Protein AF-A0A2R6IF99-F1 (afdb_monomer)

Sequence (157 aa):
MESVSTDHLRQVLAEVDDAAATERLMAALTYKEIDEVTQADAAELYEYSEGWASKWFNRLERLADEPFEEVVYDEPRPERPAELTEQEHEQFVEDTPIELCYLPGGSPELNPVEECWRQLNQALGNRLFDTLDEPQKAALAALGDIKPPDVFTYLYL

Structure (mmCIF, N/CA/C/O backbone):
data_AF-A0A2R6IF99-F1
#
_entry.id   AF-A0A2R6IF99-F1
#
loop_
_atom_site.group_PDB
_atom_site.id
_atom_site.type_symbol
_atom_site.label_atom_id
_atom_site.label_alt_id
_atom_site.label_comp_id
_atom_site.label_asym_id
_atom_site.label_entity_id
_atom_site.label_seq_id
_atom_site.pdbx_PDB_ins_code
_atom_site.Cartn_x
_atom_site.Cartn_y
_atom_site.Cartn_z
_atom_site.occupancy
_atom_site.B_iso_or_equiv
_atom_site.auth_seq_id
_atom_site.auth_comp_id
_atom_site.auth_asym_id
_atom_site.auth_atom_id
_atom_site.pdbx_PDB_model_num
ATOM 1 N N . MET A 1 1 ? 24.074 -9.095 -14.211 1.00 79.19 1 MET A N 1
ATOM 2 C CA . MET A 1 1 ? 23.562 -10.477 -14.094 1.00 79.19 1 MET A CA 1
ATOM 3 C C . MET A 1 1 ? 24.609 -11.436 -14.625 1.00 79.19 1 MET A C 1
ATOM 5 O O . MET A 1 1 ? 24.377 -12.128 -15.612 1.00 79.19 1 MET A O 1
ATOM 9 N N . GLU A 1 2 ? 25.759 -11.469 -13.961 1.00 86.25 2 GLU A N 1
ATOM 10 C CA . GLU A 1 2 ? 26.948 -12.221 -14.367 1.00 86.25 2 GLU A CA 1
ATOM 11 C C . GLU A 1 2 ? 27.161 -13.479 -13.522 1.00 86.25 2 GLU A C 1
ATOM 13 O O . GLU A 1 2 ? 27.555 -14.512 -14.056 1.00 86.25 2 GLU A O 1
ATOM 18 N N . SER A 1 3 ? 26.893 -13.413 -12.215 1.00 88.88 3 SER A N 1
ATOM 19 C CA . SER A 1 3 ? 27.277 -14.462 -11.265 1.00 88.88 3 SER A CA 1
ATOM 20 C C . SER A 1 3 ? 26.289 -15.628 -11.227 1.00 88.88 3 SER A C 1
ATOM 22 O O . SER A 1 3 ? 26.701 -16.787 -11.220 1.00 88.88 3 SER A O 1
ATOM 24 N N . VAL A 1 4 ? 24.986 -15.343 -11.278 1.00 93.12 4 VAL A N 1
ATOM 25 C CA . VAL A 1 4 ? 23.944 -16.376 -11.280 1.00 93.12 4 VAL A CA 1
ATOM 26 C C . VAL A 1 4 ? 23.728 -16.950 -12.686 1.00 93.12 4 VAL A C 1
ATOM 28 O O . VAL A 1 4 ? 23.604 -16.208 -13.668 1.00 93.12 4 VAL A O 1
ATOM 31 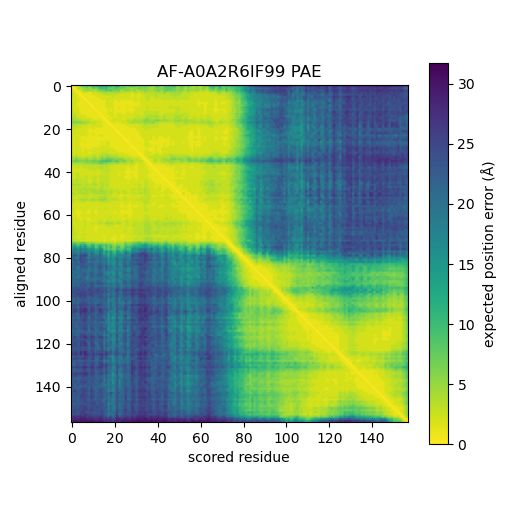N N . SER A 1 5 ? 23.674 -18.279 -12.812 1.00 94.00 5 SER A N 1
ATOM 32 C CA . SER A 1 5 ? 23.452 -18.966 -14.093 1.00 94.00 5 SER A CA 1
ATOM 33 C C . SER A 1 5 ? 21.966 -19.029 -14.469 1.00 94.00 5 SER A C 1
ATOM 35 O O . SER A 1 5 ? 21.089 -18.997 -13.608 1.00 94.00 5 SER A O 1
ATOM 37 N N . THR A 1 6 ? 21.664 -19.152 -15.765 1.00 95.56 6 THR A N 1
ATOM 38 C CA . THR A 1 6 ? 20.283 -19.351 -16.247 1.00 95.56 6 THR A CA 1
ATOM 39 C C . THR A 1 6 ? 19.679 -20.655 -15.733 1.00 95.56 6 THR A C 1
ATOM 41 O O . THR A 1 6 ? 18.517 -20.679 -15.345 1.00 95.56 6 THR A O 1
ATOM 44 N N . ASP A 1 7 ? 20.468 -21.727 -15.654 1.00 96.38 7 ASP A N 1
ATOM 45 C CA . ASP A 1 7 ? 20.003 -23.006 -15.109 1.00 96.38 7 ASP A CA 1
ATOM 46 C C . ASP A 1 7 ? 19.621 -22.898 -13.629 1.00 96.38 7 ASP A C 1
ATOM 48 O O . ASP A 1 7 ? 18.604 -23.456 -13.222 1.00 96.38 7 ASP A O 1
ATOM 52 N N . HIS A 1 8 ? 20.378 -22.130 -12.838 1.00 96.00 8 HIS A N 1
ATOM 53 C CA . HIS A 1 8 ? 20.031 -21.896 -11.440 1.00 96.00 8 HIS A CA 1
ATOM 54 C C . HIS A 1 8 ? 18.753 -21.057 -11.303 1.00 96.00 8 HIS A C 1
ATOM 56 O O . HIS A 1 8 ? 17.871 -21.414 -10.528 1.00 96.00 8 HIS A O 1
ATOM 62 N N . LEU A 1 9 ? 18.587 -20.007 -12.117 1.00 96.56 9 LEU A N 1
ATOM 63 C CA . LEU A 1 9 ? 17.341 -19.231 -12.152 1.00 96.56 9 LEU A CA 1
ATOM 64 C C . LEU A 1 9 ? 16.123 -20.105 -12.493 1.00 96.56 9 LEU A C 1
ATOM 66 O O . LEU A 1 9 ? 15.074 -19.946 -11.877 1.00 96.56 9 LEU A O 1
ATOM 70 N N . ARG A 1 10 ? 16.255 -21.055 -13.431 1.00 97.06 10 ARG A N 1
ATOM 71 C CA . ARG A 1 10 ? 15.176 -22.001 -13.774 1.00 97.06 10 ARG A CA 1
ATOM 72 C C . ARG A 1 10 ? 14.874 -22.991 -12.655 1.00 97.06 10 ARG A C 1
ATOM 74 O O . ARG A 1 10 ? 13.715 -23.353 -12.480 1.00 97.06 10 ARG A O 1
ATOM 81 N N . GLN A 1 11 ? 15.895 -23.442 -11.926 1.00 96.88 11 GLN A N 1
ATOM 82 C CA . GLN A 1 11 ? 15.696 -24.299 -10.761 1.00 96.88 11 GLN A CA 1
ATOM 83 C C . GLN A 1 11 ? 14.866 -23.566 -9.706 1.00 96.88 11 GLN A C 1
ATOM 85 O O . GLN A 1 11 ? 13.831 -24.073 -9.292 1.00 96.88 11 GLN A O 1
ATOM 90 N N . VAL A 1 12 ? 15.272 -22.348 -9.349 1.00 96.81 12 VAL A N 1
ATOM 91 C CA . VAL A 1 12 ? 14.552 -21.521 -8.375 1.00 96.81 12 VAL A CA 1
ATOM 92 C C . VAL A 1 12 ? 13.133 -21.204 -8.858 1.00 96.81 12 VAL A C 1
ATOM 94 O O . VAL A 1 12 ? 12.184 -21.289 -8.087 1.00 96.81 12 VAL A O 1
ATOM 97 N N . LEU A 1 13 ? 12.957 -20.917 -10.151 1.00 96.50 13 LEU A N 1
ATOM 98 C CA . LEU A 1 13 ? 11.643 -20.670 -10.753 1.00 96.50 13 LEU A CA 1
ATOM 99 C C . LEU A 1 13 ? 10.672 -21.850 -10.584 1.00 96.50 13 LEU A C 1
ATOM 101 O O . LEU A 1 13 ? 9.465 -21.640 -10.527 1.00 96.50 13 LEU A O 1
ATOM 105 N N . ALA A 1 14 ? 11.174 -23.084 -10.506 1.00 96.12 14 ALA A N 1
ATOM 106 C CA . ALA A 1 14 ? 10.340 -24.259 -10.272 1.00 96.12 14 ALA A CA 1
ATOM 107 C C . ALA A 1 14 ? 9.903 -24.418 -8.802 1.00 96.12 14 ALA A C 1
ATOM 109 O O . ALA A 1 14 ? 8.999 -25.208 -8.530 1.00 96.12 14 ALA A O 1
ATOM 110 N N . GLU A 1 15 ? 10.553 -23.712 -7.872 1.00 96.25 15 GLU A N 1
ATOM 111 C CA . GLU A 1 15 ? 10.330 -23.818 -6.424 1.00 96.25 15 GLU A CA 1
ATOM 112 C C . GLU A 1 15 ? 9.488 -22.664 -5.856 1.00 96.25 15 GLU A C 1
ATOM 114 O O . GLU A 1 15 ? 8.822 -22.844 -4.838 1.00 96.25 15 GLU A O 1
ATOM 119 N N . VAL A 1 16 ? 9.486 -21.495 -6.503 1.00 96.12 16 VAL A N 1
ATOM 120 C CA . VAL A 1 16 ? 8.709 -20.327 -6.054 1.00 96.12 16 VAL A CA 1
ATOM 121 C C . VAL A 1 16 ? 7.201 -20.528 -6.220 1.00 96.12 16 VAL A C 1
ATOM 123 O O . VAL A 1 16 ? 6.739 -21.132 -7.189 1.00 96.12 16 VAL A O 1
ATOM 126 N N . ASP A 1 17 ? 6.422 -19.984 -5.285 1.00 91.69 17 ASP A N 1
ATOM 127 C CA . ASP A 1 17 ? 4.963 -20.137 -5.238 1.00 91.69 17 ASP A CA 1
ATOM 128 C C . ASP A 1 17 ? 4.182 -18.821 -5.404 1.00 91.69 17 ASP A C 1
ATOM 130 O O . ASP A 1 17 ? 2.954 -18.846 -5.529 1.00 91.69 17 ASP A O 1
ATOM 134 N N . ASP A 1 18 ? 4.875 -17.680 -5.471 1.00 90.69 18 ASP A N 1
ATOM 135 C CA . ASP A 1 18 ? 4.262 -16.367 -5.659 1.00 90.69 18 ASP A CA 1
ATOM 136 C C . ASP A 1 18 ? 4.513 -15.769 -7.056 1.00 90.69 18 ASP A C 1
ATOM 138 O O . ASP A 1 18 ? 5.532 -15.999 -7.721 1.00 90.69 18 ASP A O 1
ATOM 142 N N . ALA A 1 19 ? 3.541 -14.979 -7.516 1.00 92.81 19 ALA A N 1
ATOM 143 C CA . ALA A 1 19 ? 3.550 -14.385 -8.849 1.00 92.81 19 ALA A CA 1
ATOM 144 C C . ALA A 1 19 ? 4.676 -13.356 -9.038 1.00 92.81 19 ALA A C 1
ATOM 146 O O . ALA A 1 19 ? 5.305 -13.327 -10.092 1.00 92.81 19 ALA A O 1
ATOM 147 N N . ALA A 1 20 ? 4.982 -12.549 -8.021 1.00 92.06 20 ALA A N 1
ATOM 148 C CA . ALA A 1 20 ? 6.026 -11.537 -8.112 1.00 92.06 20 ALA A CA 1
ATOM 149 C C . ALA A 1 20 ? 7.423 -12.178 -8.146 1.00 92.06 20 ALA A C 1
ATOM 151 O O . ALA A 1 20 ? 8.262 -11.759 -8.943 1.00 92.06 20 ALA A O 1
ATOM 152 N N . ALA A 1 21 ? 7.679 -13.215 -7.341 1.00 94.62 21 ALA A N 1
ATOM 153 C CA . ALA A 1 21 ? 8.893 -14.031 -7.443 1.00 94.62 21 ALA A CA 1
ATOM 154 C C . ALA A 1 21 ? 9.062 -14.641 -8.838 1.00 94.62 21 ALA A C 1
ATOM 156 O O . ALA A 1 21 ? 10.138 -14.548 -9.437 1.00 94.62 21 ALA A O 1
ATOM 157 N N . THR A 1 22 ? 7.982 -15.210 -9.373 1.00 96.62 22 THR A N 1
ATOM 158 C CA . THR A 1 22 ? 7.947 -15.795 -10.717 1.0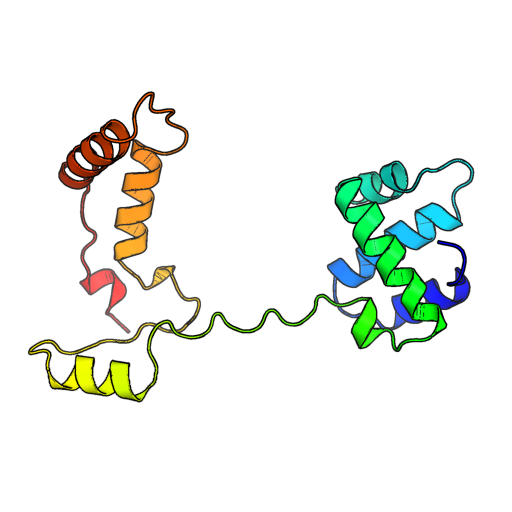0 96.62 22 THR A CA 1
ATOM 159 C C . THR A 1 22 ? 8.327 -14.759 -11.775 1.00 96.62 22 THR A C 1
ATOM 161 O O . THR A 1 22 ? 9.248 -14.983 -12.559 1.00 96.62 22 THR A O 1
ATOM 164 N N . GLU A 1 23 ? 7.677 -13.595 -11.778 1.00 96.12 23 GLU A N 1
ATOM 165 C CA . GLU A 1 23 ? 7.946 -12.524 -12.744 1.00 96.12 23 GLU A CA 1
ATOM 166 C C . GLU A 1 23 ? 9.373 -11.972 -12.632 1.00 96.12 23 GLU A C 1
ATOM 168 O O . GLU A 1 23 ? 10.012 -11.713 -13.652 1.00 96.12 23 GLU A O 1
ATOM 173 N N . ARG A 1 24 ? 9.926 -11.861 -11.415 1.00 95.62 24 ARG A N 1
ATOM 174 C CA . ARG A 1 24 ? 11.328 -11.453 -11.190 1.00 95.62 24 ARG A CA 1
ATOM 175 C C . ARG A 1 24 ? 12.315 -12.381 -11.879 1.00 95.62 24 ARG A C 1
ATOM 177 O O . ARG A 1 24 ? 13.223 -11.922 -12.574 1.00 95.62 24 ARG A O 1
ATOM 184 N N . LEU A 1 25 ? 12.134 -13.683 -11.683 1.00 96.88 25 LEU A N 1
ATOM 185 C CA . LEU A 1 25 ? 12.986 -14.709 -12.275 1.00 96.88 25 LEU A CA 1
ATOM 186 C C . LEU A 1 25 ? 12.798 -14.777 -13.792 1.00 96.88 25 LEU A C 1
ATOM 188 O O . LEU A 1 25 ? 13.777 -14.899 -14.523 1.00 96.88 25 LEU A O 1
ATOM 192 N N . MET A 1 26 ? 11.564 -14.625 -14.272 1.00 96.69 26 MET A N 1
ATOM 193 C CA . MET A 1 26 ? 11.249 -14.590 -15.697 1.00 96.69 26 MET A CA 1
ATOM 194 C C . MET A 1 26 ? 11.871 -13.376 -16.403 1.00 96.69 26 MET A C 1
ATOM 196 O O . MET A 1 26 ? 12.476 -13.543 -17.458 1.00 96.69 26 MET A O 1
ATOM 200 N N . ALA A 1 27 ? 11.829 -12.182 -15.806 1.00 96.38 27 ALA A N 1
ATOM 201 C CA . ALA A 1 27 ? 12.517 -11.000 -16.330 1.00 96.38 27 ALA A CA 1
ATOM 202 C C . ALA A 1 27 ? 14.044 -11.194 -16.383 1.00 96.38 27 ALA A C 1
ATOM 204 O O . ALA A 1 27 ? 14.691 -10.840 -17.371 1.00 96.38 27 ALA A O 1
ATOM 205 N N . ALA A 1 28 ? 14.628 -11.806 -15.351 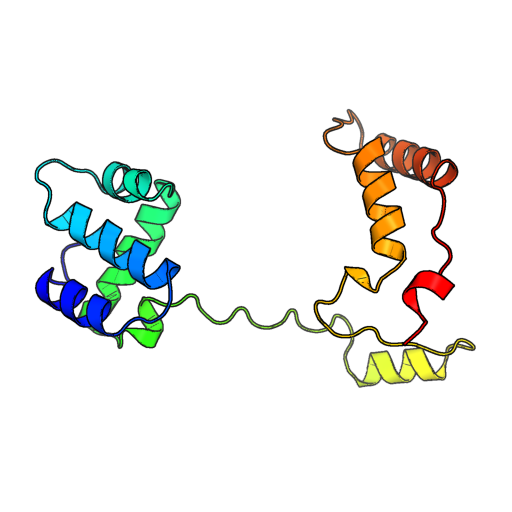1.00 96.31 28 ALA A N 1
ATOM 206 C CA . ALA A 1 28 ? 16.053 -12.126 -15.323 1.00 96.31 28 ALA A CA 1
ATOM 207 C C . ALA A 1 28 ? 16.454 -13.163 -16.387 1.00 96.31 28 ALA A C 1
ATOM 209 O O . ALA A 1 28 ? 17.502 -13.019 -17.019 1.00 96.31 28 ALA A O 1
ATOM 210 N N . LEU A 1 29 ? 15.625 -14.188 -16.610 1.00 96.25 29 LEU A N 1
ATOM 211 C CA . LEU A 1 29 ? 15.825 -15.174 -17.673 1.00 96.25 29 LEU A CA 1
ATOM 212 C C . LEU A 1 29 ? 15.720 -14.524 -19.053 1.00 96.25 29 LEU A C 1
ATOM 214 O O . LEU A 1 29 ? 16.625 -14.711 -19.860 1.00 96.25 29 LEU A O 1
ATOM 218 N N . THR A 1 30 ? 14.702 -13.691 -19.294 1.00 95.50 30 THR A N 1
ATOM 219 C CA . THR A 1 30 ? 14.576 -12.898 -20.527 1.00 95.50 30 THR A CA 1
ATOM 220 C C . THR A 1 30 ? 15.857 -12.109 -20.801 1.00 95.50 30 THR A C 1
ATOM 222 O O . THR A 1 30 ? 16.399 -12.199 -21.898 1.00 95.50 30 THR A O 1
ATOM 225 N N . TYR A 1 31 ? 16.379 -11.384 -19.806 1.00 94.88 31 TYR A N 1
ATOM 226 C CA . TYR A 1 31 ? 17.617 -10.615 -19.960 1.00 94.88 31 TYR A CA 1
ATOM 227 C C . TYR A 1 31 ? 18.831 -11.486 -20.323 1.00 94.88 31 TYR A C 1
ATOM 229 O O . TYR A 1 31 ? 19.689 -11.058 -21.088 1.00 94.88 31 TYR A O 1
ATOM 237 N N . LYS A 1 32 ? 18.933 -12.699 -19.764 1.00 94.19 32 LYS A N 1
ATOM 238 C CA . LYS A 1 32 ? 20.078 -13.592 -20.008 1.00 94.19 32 LYS A CA 1
ATOM 239 C C . LYS A 1 32 ? 19.955 -14.427 -21.285 1.00 94.19 32 LYS A C 1
ATOM 241 O O . LYS A 1 32 ? 20.973 -14.929 -21.754 1.00 94.19 32 LYS A O 1
ATOM 246 N N . GLU A 1 33 ? 18.745 -14.643 -21.795 1.00 94.00 33 GLU A N 1
ATOM 247 C CA . GLU A 1 33 ? 18.482 -15.567 -22.908 1.00 94.00 33 GLU A CA 1
ATOM 248 C C . GLU A 1 33 ? 18.168 -14.874 -24.230 1.00 94.00 33 GLU A C 1
ATOM 250 O O . GLU A 1 33 ? 18.409 -15.461 -25.285 1.00 94.00 33 GLU A O 1
ATOM 255 N N . ILE A 1 34 ? 17.619 -13.659 -24.196 1.00 91.62 34 ILE A N 1
ATOM 256 C CA . ILE A 1 34 ? 17.326 -12.904 -25.411 1.00 91.62 34 ILE A CA 1
ATOM 257 C C . ILE A 1 34 ? 18.537 -12.043 -25.763 1.00 91.62 34 ILE A C 1
ATOM 259 O O . ILE A 1 34 ? 18.923 -11.149 -25.011 1.00 91.62 34 ILE A O 1
ATOM 263 N N . ASP A 1 35 ? 19.111 -12.298 -26.937 1.00 86.19 35 ASP A N 1
ATOM 264 C CA . ASP A 1 35 ? 20.203 -11.493 -27.475 1.00 86.19 35 ASP A CA 1
ATOM 265 C C . ASP A 1 35 ? 19.781 -10.019 -27.631 1.00 86.19 35 ASP A C 1
ATOM 267 O O . ASP A 1 35 ? 18.668 -9.711 -28.054 1.00 86.19 35 ASP A O 1
ATOM 271 N N . GLU A 1 36 ? 20.702 -9.106 -27.308 1.00 87.62 36 GLU A N 1
ATOM 272 C CA . GLU A 1 36 ? 20.561 -7.646 -27.468 1.00 87.62 36 GLU A CA 1
ATOM 273 C C . GLU A 1 36 ? 19.464 -6.961 -26.622 1.00 87.62 36 GLU A C 1
ATOM 275 O O . GLU A 1 36 ? 19.214 -5.770 -26.801 1.00 87.62 36 GLU A O 1
ATOM 280 N N . VAL A 1 37 ? 18.857 -7.655 -25.655 1.00 92.44 37 VAL A N 1
ATOM 281 C CA . VAL A 1 37 ? 17.906 -7.061 -24.699 1.00 92.44 37 VAL A CA 1
ATOM 282 C C . VAL A 1 37 ? 18.636 -6.386 -23.536 1.00 92.44 37 VAL A C 1
ATOM 284 O O . VAL A 1 37 ? 19.540 -6.955 -22.919 1.00 92.44 37 VAL A O 1
ATOM 287 N N . THR A 1 38 ? 18.234 -5.160 -23.191 1.00 94.25 38 THR A N 1
ATOM 288 C CA . THR A 1 38 ? 18.739 -4.492 -21.985 1.00 94.25 38 THR A CA 1
ATOM 289 C C . THR A 1 38 ? 17.971 -4.933 -20.736 1.00 94.25 38 THR A C 1
ATOM 291 O O . THR A 1 38 ? 16.895 -5.524 -20.811 1.00 94.25 38 THR A O 1
ATOM 294 N N . GLN A 1 39 ? 18.503 -4.631 -19.547 1.00 93.62 39 GLN A N 1
ATOM 295 C CA . GLN A 1 39 ? 17.788 -4.923 -18.296 1.00 93.62 39 GLN A CA 1
ATOM 296 C C . GLN A 1 39 ? 16.464 -4.155 -18.196 1.00 93.62 39 GLN A C 1
ATOM 298 O O . GLN A 1 39 ? 15.496 -4.674 -17.645 1.00 93.62 39 GLN A O 1
ATOM 303 N N . ALA A 1 40 ? 16.430 -2.933 -18.735 1.00 94.94 40 ALA A N 1
ATOM 304 C CA . ALA A 1 40 ? 15.228 -2.115 -18.787 1.00 94.94 40 ALA A CA 1
ATOM 305 C C . ALA A 1 40 ? 14.175 -2.754 -19.700 1.00 94.94 40 ALA A C 1
ATOM 307 O O . ALA A 1 40 ? 13.050 -2.957 -19.255 1.00 94.94 40 ALA A O 1
ATOM 308 N N . ASP A 1 41 ? 14.563 -3.164 -20.912 1.00 95.69 41 ASP A N 1
ATOM 309 C CA . ASP A 1 41 ? 13.646 -3.807 -21.864 1.00 95.69 41 ASP A CA 1
ATOM 310 C C . ASP A 1 41 ? 13.096 -5.129 -21.302 1.00 95.69 41 ASP A C 1
ATOM 312 O O . ASP A 1 41 ? 11.909 -5.425 -21.422 1.00 95.69 41 ASP A O 1
ATOM 316 N N . ALA A 1 42 ? 13.944 -5.922 -20.636 1.00 94.69 42 ALA A N 1
ATOM 317 C CA . ALA A 1 42 ? 13.521 -7.172 -20.010 1.00 94.69 42 ALA A CA 1
ATOM 318 C C . ALA A 1 42 ? 12.495 -6.953 -18.888 1.00 94.69 42 ALA A C 1
ATOM 320 O O . ALA A 1 42 ? 11.583 -7.760 -18.738 1.00 94.69 42 ALA A O 1
ATOM 321 N N . ALA A 1 43 ? 12.642 -5.881 -18.106 1.00 94.94 43 ALA A N 1
ATOM 322 C CA . ALA A 1 43 ? 11.696 -5.513 -17.057 1.00 94.94 43 ALA A CA 1
ATOM 323 C C . ALA A 1 43 ? 10.394 -4.928 -17.627 1.00 94.94 43 ALA A C 1
ATOM 325 O O . ALA A 1 43 ? 9.316 -5.230 -17.117 1.00 94.94 43 ALA A O 1
ATOM 326 N N . GLU A 1 44 ? 10.478 -4.152 -18.710 1.00 95.38 44 GLU A N 1
ATOM 327 C CA . GLU A 1 44 ? 9.323 -3.537 -19.371 1.00 95.38 44 GLU A CA 1
ATOM 328 C C . GLU A 1 44 ? 8.331 -4.582 -19.906 1.00 95.38 44 GLU A C 1
ATOM 330 O O . GLU A 1 44 ? 7.122 -4.371 -19.827 1.00 95.38 44 GLU A O 1
ATOM 335 N N . LEU A 1 45 ? 8.811 -5.751 -20.355 1.00 93.69 45 LEU A N 1
ATOM 336 C CA . LEU A 1 45 ? 7.953 -6.877 -20.768 1.00 93.69 45 LEU A CA 1
ATOM 337 C C . LEU A 1 45 ? 7.000 -7.371 -19.668 1.00 93.69 45 LEU A C 1
ATOM 339 O O . LEU A 1 45 ? 5.984 -7.990 -19.978 1.00 93.69 45 LEU A O 1
ATOM 343 N N . TYR A 1 46 ? 7.334 -7.099 -18.407 1.00 92.38 46 TYR A N 1
ATOM 344 C CA . TYR A 1 46 ? 6.543 -7.437 -17.225 1.00 92.38 46 TYR A CA 1
ATOM 345 C C . TYR A 1 46 ? 6.023 -6.174 -16.518 1.00 92.38 46 TYR A C 1
ATOM 347 O O . TYR A 1 46 ? 5.731 -6.202 -15.329 1.00 92.38 46 TYR A O 1
ATOM 355 N N . GLU A 1 47 ? 5.932 -5.051 -17.241 1.00 94.69 47 GLU A N 1
ATOM 356 C CA . GLU A 1 47 ? 5.414 -3.765 -16.752 1.00 94.69 47 GLU A CA 1
ATOM 357 C C . GLU A 1 47 ? 6.219 -3.151 -15.584 1.00 94.69 47 GLU A C 1
ATOM 359 O O . GLU A 1 47 ? 5.727 -2.292 -14.846 1.00 94.69 47 GLU A O 1
ATOM 364 N N . TYR A 1 48 ? 7.489 -3.540 -15.427 1.00 95.00 48 TYR A N 1
ATOM 365 C CA . TYR A 1 48 ? 8.384 -3.000 -14.405 1.00 95.00 48 TYR A CA 1
ATOM 366 C C . TYR A 1 48 ? 9.289 -1.882 -14.936 1.00 95.00 48 TYR A C 1
ATOM 368 O O . TYR A 1 48 ? 9.626 -1.806 -16.114 1.00 95.00 48 TYR A O 1
ATOM 376 N N . SER A 1 49 ? 9.712 -0.993 -14.033 1.00 92.94 49 SER A N 1
ATOM 377 C CA . SER A 1 49 ? 10.583 0.139 -14.365 1.00 92.94 49 SER A CA 1
ATOM 378 C C . SER A 1 49 ? 12.069 -0.238 -14.421 1.00 92.94 49 SER A C 1
ATOM 380 O O . SER A 1 49 ? 12.519 -1.191 -13.788 1.00 92.94 49 SER A O 1
ATOM 382 N N . GLU A 1 50 ? 12.884 0.585 -15.083 1.00 91.12 50 GLU A N 1
ATOM 383 C CA . GLU A 1 50 ? 14.350 0.435 -15.091 1.00 91.12 50 GLU A CA 1
ATOM 384 C C . GLU A 1 50 ? 14.963 0.463 -13.674 1.00 91.12 50 GLU A C 1
ATOM 386 O O . GLU A 1 50 ? 15.887 -0.294 -13.358 1.00 91.12 50 GLU A O 1
ATOM 391 N N . GLY A 1 51 ? 14.425 1.301 -12.779 1.00 93.31 51 GLY A N 1
ATOM 392 C CA . GLY A 1 51 ? 14.860 1.351 -11.379 1.00 93.31 51 GLY A CA 1
ATOM 393 C C . GLY A 1 51 ? 14.542 0.060 -10.619 1.00 93.31 51 GLY A C 1
ATOM 394 O O . GLY A 1 51 ? 15.335 -0.384 -9.785 1.00 93.31 51 GLY A O 1
ATOM 395 N N . TRP A 1 52 ? 13.411 -0.576 -10.943 1.00 94.94 52 TRP A N 1
ATOM 396 C CA . TRP A 1 52 ? 13.082 -1.910 -10.450 1.00 94.94 52 TRP A CA 1
ATOM 397 C C . TRP A 1 52 ? 14.089 -2.938 -10.977 1.00 94.94 52 TRP A C 1
ATOM 399 O O . TRP A 1 52 ? 14.618 -3.704 -10.172 1.00 94.94 52 TRP A O 1
ATOM 409 N N . ALA A 1 53 ? 14.430 -2.894 -12.271 1.00 92.31 53 ALA A N 1
ATOM 410 C CA . ALA A 1 53 ? 15.374 -3.825 -12.897 1.00 92.31 53 ALA A CA 1
ATOM 411 C C . ALA A 1 53 ? 16.745 -3.758 -12.220 1.00 92.31 53 ALA A C 1
ATOM 413 O O . ALA A 1 53 ? 17.256 -4.765 -11.738 1.00 92.31 53 ALA A O 1
ATOM 414 N N . SER A 1 54 ? 17.281 -2.544 -12.065 1.00 91.31 54 SER A N 1
ATOM 415 C CA . SER A 1 54 ? 18.553 -2.315 -11.377 1.00 91.31 54 SER A CA 1
ATOM 416 C C . SER A 1 54 ? 18.544 -2.872 -9.951 1.00 91.31 54 SER A C 1
ATOM 418 O O . SER A 1 54 ? 19.507 -3.506 -9.528 1.00 91.31 54 SER A O 1
ATOM 420 N N . LYS A 1 55 ? 17.467 -2.665 -9.183 1.00 93.81 55 LYS A N 1
ATOM 421 C CA . LYS A 1 55 ? 17.363 -3.187 -7.812 1.00 93.81 55 LYS A CA 1
ATOM 422 C C . LYS A 1 55 ? 17.307 -4.716 -7.800 1.00 93.81 55 LYS A C 1
ATOM 424 O O . LYS A 1 55 ? 18.058 -5.354 -7.063 1.00 93.81 55 LYS A O 1
ATOM 429 N N . TRP A 1 56 ? 16.396 -5.296 -8.572 1.00 95.12 56 TRP A N 1
ATOM 430 C CA . TRP A 1 56 ? 16.086 -6.718 -8.488 1.00 95.12 56 TRP A CA 1
ATOM 431 C C . TRP A 1 56 ? 17.118 -7.594 -9.170 1.00 95.12 56 TRP A C 1
ATOM 433 O O . TRP A 1 56 ? 17.455 -8.637 -8.627 1.00 95.12 56 TRP A O 1
ATOM 443 N N . PHE A 1 57 ? 17.694 -7.166 -10.287 1.00 95.75 57 PHE A N 1
ATOM 444 C CA . PHE A 1 57 ? 18.745 -7.939 -10.937 1.00 95.75 57 PHE A CA 1
ATOM 445 C C . PHE A 1 57 ? 20.012 -7.944 -10.081 1.00 95.75 57 PHE A C 1
ATOM 447 O O . PHE A 1 57 ? 20.565 -9.007 -9.831 1.00 95.75 57 PHE A O 1
ATOM 454 N N . ASN A 1 58 ? 20.409 -6.806 -9.497 1.00 94.88 58 ASN A N 1
ATOM 455 C CA . ASN A 1 58 ? 21.500 -6.801 -8.515 1.00 94.88 58 ASN A CA 1
ATOM 456 C C . ASN A 1 58 ? 21.197 -7.688 -7.298 1.00 94.88 58 ASN A C 1
ATOM 458 O O . ASN A 1 58 ? 22.102 -8.315 -6.756 1.00 94.88 58 ASN A O 1
ATOM 462 N N . ARG A 1 59 ? 19.931 -7.767 -6.867 1.00 94.94 59 ARG A N 1
ATOM 463 C CA . ARG A 1 59 ? 19.523 -8.667 -5.785 1.00 94.94 59 ARG A CA 1
ATOM 464 C C . ARG A 1 59 ? 19.632 -10.138 -6.193 1.00 94.94 59 ARG A C 1
ATOM 466 O O . ARG A 1 59 ? 20.172 -10.911 -5.416 1.00 94.94 59 ARG A O 1
ATOM 473 N N . LEU A 1 60 ? 19.181 -10.515 -7.388 1.00 96.06 60 LEU A N 1
ATOM 474 C CA . LEU A 1 60 ? 19.218 -11.897 -7.885 1.00 96.06 60 LEU A CA 1
ATOM 475 C C . LEU A 1 60 ? 20.640 -12.441 -8.081 1.00 96.06 60 LEU A C 1
ATOM 477 O O . LEU A 1 60 ? 20.820 -13.652 -8.036 1.00 96.06 60 LEU A O 1
ATOM 481 N N . GLU A 1 61 ? 21.656 -11.586 -8.225 1.00 95.06 61 GLU A N 1
ATOM 482 C CA . GLU A 1 61 ? 23.066 -12.016 -8.192 1.00 95.06 61 GLU A CA 1
ATOM 483 C C . GLU A 1 61 ? 23.419 -12.744 -6.883 1.00 95.06 61 GLU A C 1
ATOM 485 O O . GLU A 1 61 ? 24.249 -13.647 -6.886 1.00 95.06 61 GLU A O 1
ATOM 490 N N . ARG A 1 62 ? 22.742 -12.423 -5.769 1.00 96.06 62 ARG A N 1
ATOM 491 C CA . ARG A 1 62 ? 22.953 -13.082 -4.468 1.00 96.06 62 ARG A CA 1
ATOM 492 C C . ARG A 1 62 ? 22.604 -14.568 -4.485 1.00 96.06 62 ARG A C 1
ATOM 494 O O . ARG A 1 62 ? 23.134 -15.300 -3.661 1.00 96.06 62 ARG A O 1
ATOM 501 N N . LEU A 1 63 ? 21.795 -15.037 -5.440 1.00 96.00 63 LEU A N 1
ATOM 502 C CA . LEU A 1 63 ? 21.510 -16.468 -5.613 1.00 96.00 63 LEU A CA 1
ATOM 503 C C . LEU A 1 63 ? 22.773 -17.307 -5.871 1.00 96.00 63 LEU A C 1
ATOM 505 O O . LEU A 1 63 ? 22.734 -18.523 -5.727 1.00 96.00 63 LEU A O 1
ATOM 509 N N . ALA A 1 64 ? 23.895 -16.686 -6.250 1.00 93.50 64 ALA A N 1
ATOM 510 C CA . ALA A 1 64 ? 25.171 -17.387 -6.352 1.00 93.50 64 ALA A CA 1
ATOM 511 C C . ALA A 1 64 ? 25.661 -17.943 -4.998 1.00 93.50 64 ALA A C 1
ATOM 513 O O . ALA A 1 64 ? 26.314 -18.986 -4.979 1.00 93.50 64 ALA A O 1
ATOM 514 N N . ASP A 1 65 ? 25.331 -17.274 -3.887 1.00 95.25 65 ASP A N 1
ATOM 515 C CA . ASP A 1 65 ? 25.891 -17.553 -2.558 1.00 95.25 65 ASP A CA 1
ATOM 516 C C . ASP A 1 65 ? 24.829 -17.674 -1.442 1.00 95.25 65 ASP A C 1
ATOM 518 O O . ASP A 1 65 ? 25.141 -18.129 -0.339 1.00 95.25 65 ASP A O 1
ATOM 522 N N . GLU A 1 66 ? 23.579 -17.283 -1.701 1.00 94.19 66 GLU A N 1
ATOM 523 C CA . GLU A 1 66 ? 22.493 -17.194 -0.720 1.00 94.19 66 GLU A CA 1
ATOM 524 C C . GLU A 1 66 ? 21.272 -18.051 -1.112 1.00 94.19 66 GLU A C 1
ATOM 526 O O . GLU A 1 66 ? 20.999 -18.230 -2.302 1.00 94.19 66 GLU A O 1
ATOM 531 N N . PRO A 1 67 ? 20.507 -18.571 -0.128 1.00 94.06 67 PRO A N 1
ATOM 532 C CA . PRO A 1 67 ? 19.288 -19.337 -0.390 1.00 94.06 67 PRO A CA 1
ATOM 533 C C . PRO A 1 67 ? 18.215 -18.475 -1.066 1.00 94.06 67 PRO A C 1
ATOM 535 O O . PRO A 1 67 ? 18.088 -17.278 -0.789 1.00 94.06 67 PRO A O 1
ATOM 538 N N . PHE A 1 68 ? 17.417 -19.079 -1.949 1.00 93.44 68 PHE A N 1
ATOM 539 C CA . PHE A 1 68 ? 16.490 -18.320 -2.786 1.00 93.44 68 PHE A CA 1
ATOM 540 C C . PHE A 1 68 ? 15.361 -17.661 -1.994 1.00 93.44 68 PHE A C 1
ATOM 542 O O . PHE A 1 68 ? 14.872 -16.607 -2.400 1.00 93.44 68 PHE A O 1
ATOM 549 N N . GLU A 1 69 ? 14.990 -18.226 -0.848 1.00 91.88 69 GLU A N 1
ATOM 550 C CA . GLU A 1 69 ? 13.954 -17.698 0.032 1.00 91.88 69 GLU A CA 1
ATOM 551 C C . GLU A 1 69 ? 14.310 -16.299 0.568 1.00 91.88 69 GLU A C 1
ATOM 553 O O . GLU A 1 69 ? 13.443 -15.443 0.712 1.00 91.88 69 GLU A O 1
ATOM 558 N N . GLU A 1 70 ? 15.596 -16.013 0.777 1.00 90.12 70 GLU A N 1
ATOM 559 C CA . GLU A 1 70 ? 16.073 -14.702 1.249 1.00 90.12 70 GLU A CA 1
ATOM 560 C C . GLU A 1 70 ? 16.250 -13.692 0.097 1.00 90.12 70 GLU A C 1
ATOM 562 O O . GLU A 1 70 ? 16.279 -12.463 0.276 1.00 90.12 70 GLU A O 1
ATOM 567 N N . VAL A 1 71 ? 16.394 -14.201 -1.129 1.00 93.62 71 VAL A N 1
ATOM 568 C CA . VAL A 1 71 ? 16.768 -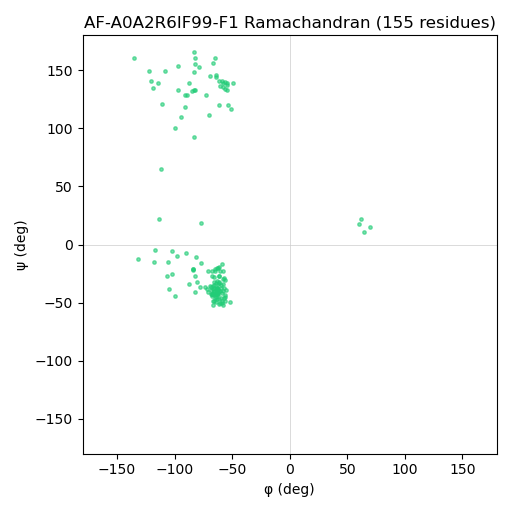13.395 -2.293 1.00 93.62 71 VAL A CA 1
ATOM 569 C C . VAL A 1 71 ? 15.563 -13.021 -3.148 1.00 93.62 71 VAL A C 1
ATOM 571 O O . VAL A 1 71 ? 15.470 -11.869 -3.578 1.00 93.62 71 VAL A O 1
ATOM 574 N N . VAL A 1 72 ? 14.657 -13.960 -3.412 1.00 93.19 72 VAL A N 1
AT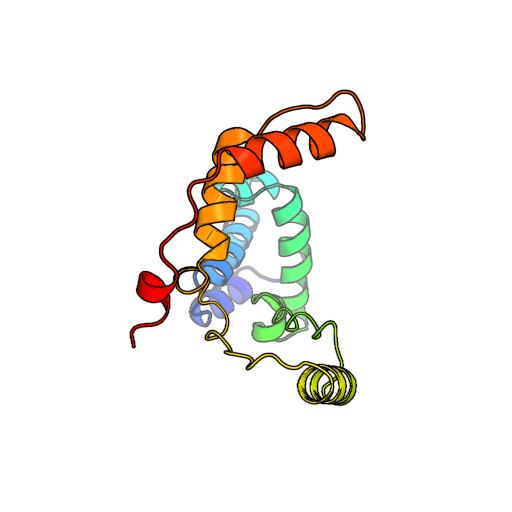OM 575 C CA . VAL A 1 72 ? 13.590 -13.793 -4.409 1.00 93.19 72 VAL A CA 1
ATOM 576 C C . VAL A 1 72 ? 12.339 -13.143 -3.819 1.00 93.19 72 VAL A C 1
ATOM 578 O O . VAL A 1 72 ? 11.683 -12.344 -4.499 1.00 93.19 72 VAL A O 1
ATOM 581 N N . TYR A 1 73 ? 12.031 -13.432 -2.555 1.00 91.00 73 TYR A N 1
ATOM 582 C CA . TYR A 1 73 ? 10.894 -12.835 -1.862 1.00 91.00 73 TYR A CA 1
ATOM 583 C C . TYR A 1 73 ? 11.211 -11.413 -1.388 1.00 91.00 73 TYR A C 1
ATOM 585 O O . TYR A 1 73 ? 12.360 -11.033 -1.142 1.00 91.00 73 TYR A O 1
ATOM 593 N N . ASP A 1 74 ?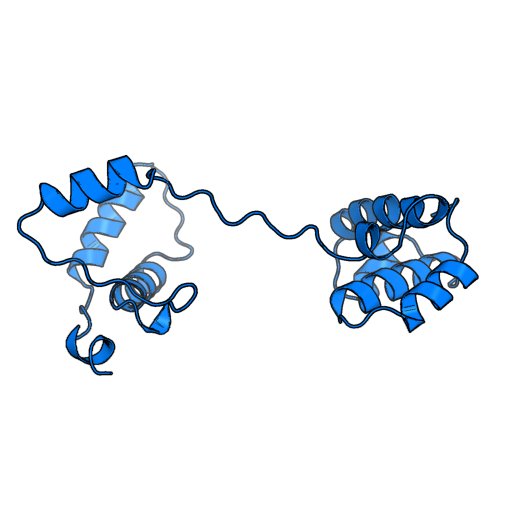 10.175 -10.584 -1.265 1.00 85.38 74 ASP A N 1
ATOM 594 C CA . ASP A 1 74 ? 10.332 -9.337 -0.524 1.00 85.38 74 ASP A CA 1
ATOM 595 C C . ASP A 1 74 ? 10.632 -9.656 0.941 1.00 85.38 74 ASP A C 1
ATOM 597 O O . ASP A 1 74 ? 10.102 -10.615 1.499 1.00 85.38 74 ASP A O 1
ATOM 601 N N . GLU A 1 75 ? 11.479 -8.838 1.568 1.00 76.25 75 GLU A N 1
ATOM 602 C CA . GLU A 1 75 ? 11.630 -8.926 3.017 1.00 76.25 75 GLU A CA 1
ATOM 603 C C . GLU A 1 75 ? 10.251 -8.689 3.644 1.00 76.25 75 GLU A C 1
ATOM 605 O O . GLU A 1 75 ? 9.552 -7.753 3.217 1.00 76.25 75 GLU A O 1
ATOM 610 N N . PRO A 1 76 ? 9.844 -9.500 4.640 1.00 65.12 76 PRO A N 1
ATOM 611 C CA . PRO A 1 76 ? 8.647 -9.217 5.406 1.00 65.12 76 PRO A CA 1
ATOM 612 C C . PRO A 1 76 ? 8.758 -7.778 5.887 1.00 65.12 76 PRO A C 1
ATOM 614 O O . PRO A 1 76 ? 9.696 -7.429 6.608 1.00 65.12 76 PRO A O 1
ATOM 617 N N . ARG A 1 77 ? 7.843 -6.912 5.440 1.00 60.88 77 ARG A N 1
ATOM 618 C CA . ARG A 1 77 ? 7.834 -5.546 5.951 1.00 60.88 77 ARG A CA 1
ATOM 619 C C . ARG A 1 77 ? 7.587 -5.676 7.447 1.00 60.88 77 ARG A C 1
ATOM 621 O O . ARG A 1 77 ? 6.545 -6.235 7.799 1.00 60.88 77 ARG A O 1
ATOM 628 N N . PRO A 1 78 ? 8.508 -5.207 8.310 1.00 61.88 78 PRO A N 1
ATOM 629 C CA . PRO A 1 78 ? 8.219 -5.182 9.726 1.00 61.88 78 PRO A CA 1
ATOM 630 C C . PRO A 1 78 ? 6.913 -4.416 9.877 1.00 61.88 78 PRO A C 1
ATOM 632 O O . PRO A 1 78 ? 6.719 -3.376 9.229 1.00 61.88 78 PRO A O 1
ATOM 635 N N . GLU A 1 79 ? 5.996 -4.969 10.665 1.00 65.81 79 GLU A N 1
ATOM 636 C CA . GLU A 1 79 ? 4.791 -4.240 11.017 1.00 65.81 79 GLU A CA 1
ATOM 637 C C . GLU A 1 79 ? 5.212 -2.856 11.496 1.00 65.81 79 GLU A C 1
ATOM 639 O O . GLU A 1 79 ? 6.245 -2.697 12.160 1.00 65.81 79 GLU A O 1
ATOM 644 N N . ARG A 1 80 ? 4.455 -1.835 11.084 1.00 68.38 80 ARG A N 1
ATOM 645 C CA . ARG A 1 80 ? 4.729 -0.481 11.548 1.00 68.38 80 ARG A CA 1
ATOM 646 C C . ARG A 1 80 ? 4.739 -0.554 13.077 1.00 68.38 80 ARG A C 1
ATOM 648 O O . ARG A 1 80 ? 3.713 -0.947 13.633 1.00 68.38 80 ARG A O 1
ATOM 655 N N . PRO A 1 81 ? 5.856 -0.214 13.745 1.00 68.31 81 PRO A N 1
ATOM 656 C CA . PRO A 1 81 ? 5.879 -0.232 15.195 1.00 68.31 81 PRO A CA 1
ATOM 657 C C . PRO A 1 81 ? 4.757 0.682 15.681 1.00 68.31 81 PRO A C 1
ATOM 659 O O . PRO A 1 81 ? 4.562 1.767 15.123 1.00 68.31 81 PRO A O 1
ATOM 662 N N . ALA A 1 82 ? 3.985 0.211 16.658 1.00 68.69 82 ALA A N 1
ATOM 663 C CA . ALA A 1 82 ? 2.926 1.013 17.245 1.00 68.69 82 ALA A CA 1
ATOM 664 C C . ALA A 1 82 ? 3.515 2.348 17.725 1.00 68.69 82 ALA A C 1
ATOM 666 O O . ALA A 1 82 ? 4.609 2.381 18.290 1.00 68.69 82 ALA A O 1
ATOM 667 N N . GLU A 1 83 ? 2.807 3.452 17.474 1.00 79.75 83 GLU A N 1
ATOM 668 C CA . GLU A 1 83 ? 3.272 4.780 17.904 1.00 79.75 83 GLU A CA 1
ATOM 669 C C . GLU A 1 83 ? 3.320 4.908 19.431 1.00 79.75 83 GLU A C 1
ATOM 671 O O . GLU A 1 83 ? 4.067 5.732 19.951 1.00 79.75 83 GLU A O 1
ATOM 676 N N . LEU A 1 84 ? 2.549 4.073 20.133 1.00 84.31 84 LEU A N 1
ATOM 677 C CA . LEU A 1 84 ? 2.520 3.974 21.585 1.00 84.31 84 LEU A CA 1
ATOM 678 C C . LEU A 1 84 ? 3.035 2.604 22.018 1.00 84.31 84 LEU A C 1
ATOM 680 O O . LEU A 1 84 ? 2.678 1.576 21.436 1.00 84.31 84 LEU A O 1
ATOM 684 N N . THR A 1 85 ? 3.829 2.591 23.083 1.00 88.25 85 THR A N 1
ATOM 685 C CA . THR A 1 85 ? 4.088 1.365 23.841 1.00 88.25 85 THR A CA 1
ATOM 686 C C . THR A 1 85 ? 2.800 0.860 24.495 1.00 88.25 85 THR A C 1
ATOM 688 O O . THR A 1 85 ? 1.855 1.618 24.707 1.00 88.25 85 THR A O 1
ATOM 691 N N . GLU A 1 86 ? 2.767 -0.422 24.865 1.00 85.44 86 GLU A N 1
ATOM 692 C CA . GLU A 1 86 ? 1.623 -1.018 25.573 1.00 85.44 86 GLU A CA 1
ATOM 693 C C . GLU A 1 86 ? 1.285 -0.245 26.859 1.00 85.44 86 GLU A C 1
ATOM 695 O O . GLU A 1 86 ? 0.123 0.049 27.108 1.00 85.44 86 GLU A O 1
ATOM 700 N N . GLN A 1 87 ? 2.303 0.207 27.598 1.00 88.06 87 GLN A N 1
ATOM 701 C CA . GLN A 1 87 ? 2.142 1.000 28.823 1.00 88.06 87 GLN A CA 1
ATOM 702 C C . GLN A 1 87 ? 1.571 2.400 28.562 1.00 88.06 87 GLN A C 1
ATOM 704 O O . GLN A 1 87 ? 0.704 2.860 29.301 1.00 88.06 87 GLN A O 1
ATOM 709 N N . GLU A 1 88 ? 2.040 3.095 27.521 1.00 90.31 88 GLU A N 1
ATOM 710 C CA . GLU A 1 88 ? 1.489 4.407 27.142 1.00 90.31 88 GLU A CA 1
ATOM 711 C C . GLU A 1 88 ? 0.041 4.286 26.670 1.00 90.31 88 GLU A C 1
ATOM 713 O O . GLU A 1 88 ? -0.792 5.141 26.972 1.00 90.31 88 GLU A O 1
ATOM 718 N N . HIS A 1 89 ? -0.260 3.209 25.950 1.00 87.00 89 HIS A N 1
ATOM 719 C CA . HIS A 1 89 ? -1.603 2.903 25.504 1.00 87.00 89 HIS A CA 1
ATOM 720 C C . HIS A 1 89 ? -2.528 2.580 26.688 1.00 87.00 89 HIS A C 1
ATOM 722 O O . HIS A 1 89 ? -3.591 3.184 26.784 1.00 87.00 89 HIS A O 1
ATOM 728 N N . GLU A 1 90 ? -2.120 1.710 27.619 1.00 87.19 90 GLU A N 1
ATOM 729 C CA . GLU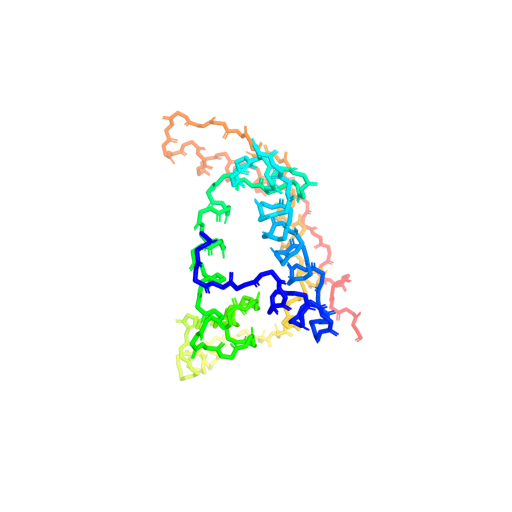 A 1 90 ? -2.873 1.392 28.843 1.00 87.19 90 GLU A CA 1
ATOM 730 C C . GLU A 1 90 ? -3.175 2.644 29.674 1.00 87.19 90 GLU A C 1
ATOM 732 O O . GLU A 1 90 ? -4.334 2.886 30.007 1.00 87.19 90 GLU A O 1
ATOM 737 N N . GLN A 1 91 ? -2.171 3.493 29.924 1.00 90.00 91 GLN A N 1
ATOM 738 C CA . GLN A 1 91 ? -2.363 4.755 30.646 1.00 90.00 91 GLN A CA 1
ATOM 739 C C . GLN A 1 91 ? -3.377 5.664 29.934 1.00 90.00 91 GLN A C 1
ATOM 741 O O . GLN A 1 91 ? -4.239 6.262 30.577 1.00 90.00 91 GLN A O 1
ATOM 746 N N . PHE A 1 92 ? -3.311 5.749 28.601 1.00 86.44 92 PHE A N 1
ATOM 747 C CA . PHE A 1 92 ? -4.268 6.523 27.812 1.00 86.44 92 PHE A CA 1
ATOM 748 C C . PHE A 1 92 ? -5.700 5.970 27.916 1.00 86.44 92 PHE A C 1
ATOM 750 O O . PHE A 1 92 ? -6.648 6.755 27.994 1.00 86.44 92 PHE A O 1
ATOM 757 N N . VAL A 1 93 ? -5.868 4.641 27.934 1.00 87.69 93 VAL A N 1
ATOM 758 C CA . VAL A 1 93 ? -7.178 3.991 28.114 1.00 87.69 93 VAL A CA 1
ATOM 759 C C . VAL A 1 93 ? -7.733 4.241 29.517 1.00 87.69 93 VAL A C 1
ATOM 761 O O . VAL A 1 93 ? -8.920 4.513 29.662 1.00 87.69 93 VAL A O 1
ATOM 764 N N . GLU A 1 94 ? -6.902 4.161 30.556 1.00 88.38 94 GLU A N 1
ATOM 765 C CA . GLU A 1 94 ? -7.345 4.359 31.942 1.00 88.38 94 GLU A CA 1
ATOM 766 C C . GLU A 1 94 ? -7.746 5.811 32.237 1.00 88.38 94 GLU A C 1
ATOM 768 O O . GLU A 1 94 ? -8.706 6.055 32.972 1.00 88.38 94 GLU A O 1
ATOM 773 N N . ASP A 1 95 ? -7.047 6.779 31.639 1.00 89.12 95 ASP A N 1
ATOM 774 C CA . ASP A 1 95 ? -7.278 8.205 31.885 1.00 89.12 95 ASP A CA 1
ATOM 775 C C . ASP A 1 95 ? -8.451 8.790 31.078 1.00 89.12 95 ASP A C 1
ATOM 777 O O . ASP A 1 95 ? -8.873 9.927 31.330 1.00 89.12 95 ASP A O 1
ATOM 781 N N . THR A 1 96 ? -8.997 8.050 30.106 1.00 83.44 96 THR A N 1
ATOM 782 C CA . THR A 1 96 ? -10.075 8.544 29.242 1.00 83.44 96 THR A CA 1
ATOM 783 C C . THR A 1 96 ? -11.459 8.096 29.726 1.00 83.44 96 THR A C 1
ATOM 785 O O . THR A 1 96 ? -11.686 6.920 29.999 1.00 83.44 96 THR A O 1
ATOM 788 N N . PRO A 1 97 ? -12.460 8.996 29.799 1.00 88.88 97 PRO A N 1
ATOM 789 C CA . PRO A 1 97 ? -13.829 8.627 30.167 1.00 88.88 97 PRO A CA 1
ATOM 790 C C . PRO A 1 97 ? -14.604 7.955 29.013 1.00 88.88 97 PRO A C 1
ATOM 792 O O . PRO A 1 97 ? -15.836 7.964 29.021 1.00 88.88 97 PRO A O 1
ATOM 795 N N . ILE A 1 98 ? -13.913 7.441 27.990 1.00 85.06 98 ILE A N 1
ATOM 796 C CA . ILE A 1 98 ? -14.494 6.917 26.748 1.00 85.06 98 ILE A CA 1
ATOM 797 C C . ILE A 1 98 ? -14.137 5.435 26.615 1.00 85.06 98 ILE A C 1
ATOM 799 O O . ILE A 1 98 ? -12.989 5.046 26.799 1.00 85.06 98 ILE A O 1
ATOM 803 N N . GLU A 1 99 ? -15.115 4.608 26.255 1.00 84.06 99 GLU A N 1
ATOM 804 C CA . GLU A 1 99 ? -14.883 3.201 25.926 1.00 84.06 99 GLU A CA 1
ATOM 805 C C . GLU A 1 99 ? -14.192 3.074 24.561 1.00 84.06 99 GLU A C 1
ATOM 807 O O . GLU A 1 99 ? -14.654 3.634 23.563 1.00 84.06 99 GLU A O 1
ATOM 812 N N . LEU A 1 100 ? -13.087 2.329 24.509 1.00 84.38 100 LEU A N 1
ATOM 813 C CA . LEU A 1 100 ? -12.367 2.060 23.268 1.00 84.38 100 LEU A CA 1
ATOM 814 C C . LEU A 1 100 ? -12.904 0.797 22.596 1.00 84.38 100 LEU A C 1
ATOM 816 O O . LEU A 1 100 ? -12.965 -0.271 23.199 1.00 84.38 100 LEU A O 1
ATOM 820 N N . CYS A 1 101 ? -13.242 0.923 21.316 1.00 81.19 101 CYS A N 1
ATOM 821 C CA . CYS A 1 101 ? -13.604 -0.193 20.450 1.00 81.19 101 CYS A CA 1
ATOM 822 C C . CYS A 1 101 ? -12.506 -0.381 19.400 1.00 81.19 101 CYS A C 1
ATOM 824 O O . CYS A 1 101 ? -12.230 0.534 18.622 1.00 81.19 101 CYS A O 1
ATOM 826 N N . TYR A 1 102 ? -11.894 -1.565 19.365 1.00 83.00 102 TYR A N 1
ATOM 827 C CA . TYR A 1 102 ? -10.863 -1.898 18.383 1.00 83.00 102 TYR A CA 1
ATOM 828 C C . TYR A 1 102 ? -11.488 -2.544 17.153 1.00 83.00 102 TYR A C 1
ATOM 830 O O . TYR A 1 102 ? -12.238 -3.514 17.258 1.00 83.00 102 TYR A O 1
ATOM 838 N N . LEU A 1 103 ? -11.144 -2.016 15.981 1.00 83.81 103 LEU A N 1
ATOM 839 C CA . LEU A 1 103 ? -11.473 -2.640 14.707 1.00 83.81 103 LEU A CA 1
ATOM 840 C C . LEU A 1 103 ? -10.425 -3.714 14.370 1.00 83.81 103 LEU A C 1
ATOM 842 O O . LEU A 1 103 ? -9.255 -3.549 14.729 1.00 83.81 103 LEU A O 1
ATOM 846 N N . PRO A 1 104 ? -10.806 -4.796 13.669 1.00 83.06 104 PRO A N 1
ATOM 847 C CA . PRO A 1 104 ? -9.848 -5.771 13.166 1.00 83.06 104 PRO A CA 1
ATOM 848 C C . PRO A 1 104 ? -8.749 -5.114 12.318 1.00 83.06 104 PRO A C 1
ATOM 850 O O . PRO A 1 104 ? -9.002 -4.216 11.509 1.00 83.06 104 PRO A O 1
ATOM 853 N N . GLY A 1 105 ? -7.510 -5.577 12.496 1.00 81.00 105 GLY A N 1
ATOM 854 C CA . GLY A 1 105 ? -6.371 -5.093 11.721 1.00 81.00 105 GLY A CA 1
ATOM 855 C C . GLY A 1 105 ? -6.584 -5.291 10.218 1.00 81.00 105 GLY A C 1
ATOM 856 O O . GLY A 1 105 ? -7.107 -6.315 9.783 1.00 81.00 105 GLY A O 1
ATOM 857 N N . GLY A 1 106 ? -6.195 -4.297 9.417 1.00 78.44 106 GLY A N 1
ATOM 858 C CA . GLY A 1 106 ? -6.305 -4.362 7.956 1.00 78.44 106 GLY A CA 1
ATOM 859 C C . GLY A 1 106 ? -7.734 -4.305 7.405 1.00 78.44 106 GLY A C 1
ATOM 860 O O . GLY A 1 106 ? -7.914 -4.632 6.238 1.00 78.44 106 GLY A O 1
ATOM 861 N N . SER A 1 107 ? -8.721 -3.893 8.211 1.00 85.25 107 SER A N 1
ATOM 862 C CA . SER A 1 107 ? -10.143 -3.820 7.824 1.00 85.25 107 SER A CA 1
ATOM 863 C C . SER A 1 107 ? -10.655 -2.366 7.746 1.00 85.25 107 SER A C 1
ATOM 865 O O . SER A 1 107 ? -11.475 -1.949 8.572 1.00 85.25 107 SER A O 1
ATOM 867 N N . PRO A 1 108 ? -10.149 -1.533 6.810 1.00 87.75 108 PRO A N 1
ATOM 868 C CA . PRO A 1 108 ? -10.561 -0.131 6.679 1.00 87.75 108 PRO A CA 1
ATOM 869 C C . PRO A 1 108 ? -12.055 0.028 6.359 1.00 87.75 108 PRO A C 1
ATOM 871 O O . PRO A 1 108 ? -12.668 1.018 6.740 1.00 87.75 108 PRO A O 1
ATOM 874 N N . GLU A 1 109 ? -12.683 -0.956 5.722 1.00 86.19 109 GLU A N 1
ATOM 875 C CA . GLU A 1 109 ? -14.115 -0.963 5.416 1.00 86.19 109 GLU A CA 1
ATOM 876 C C . GLU A 1 109 ? -15.015 -0.929 6.659 1.00 86.19 109 GLU A C 1
ATOM 878 O O . GLU A 1 109 ? -16.177 -0.539 6.555 1.00 86.19 109 GLU A O 1
ATOM 883 N N . LEU A 1 110 ? -14.482 -1.294 7.830 1.00 88.31 110 LEU A N 1
ATOM 884 C CA . LEU A 1 110 ? -15.179 -1.216 9.115 1.00 88.31 110 LEU A CA 1
ATOM 885 C C . LEU A 1 110 ? -14.970 0.132 9.821 1.00 88.31 110 LEU A C 1
ATOM 887 O O . LEU A 1 110 ? -15.604 0.402 10.839 1.00 88.31 110 LEU A O 1
ATOM 891 N N . ASN A 1 111 ? -14.098 0.995 9.296 1.00 89.38 111 ASN A N 1
ATOM 892 C CA . ASN A 1 111 ? -13.817 2.299 9.873 1.00 89.38 111 ASN A CA 1
ATOM 893 C C . ASN A 1 111 ? -14.696 3.384 9.217 1.00 89.38 111 ASN A C 1
ATOM 895 O O . ASN A 1 111 ? -14.434 3.774 8.077 1.00 89.38 111 ASN A O 1
ATOM 899 N N . PRO A 1 112 ? -15.692 3.961 9.921 1.00 90.88 112 PRO A N 1
ATOM 900 C CA . PRO A 1 112 ? -16.559 4.998 9.352 1.00 90.88 112 PRO A CA 1
ATOM 901 C C . PRO A 1 112 ? -15.794 6.269 8.944 1.00 90.88 112 PRO A C 1
ATOM 903 O O . PRO A 1 112 ? -16.276 7.045 8.116 1.00 90.88 112 PRO A O 1
ATOM 906 N N . VAL A 1 113 ? -14.589 6.490 9.484 1.00 92.12 113 VAL A N 1
ATOM 907 C CA . VAL A 1 113 ? -13.725 7.613 9.094 1.00 92.12 113 VAL A CA 1
ATOM 908 C C . VAL A 1 113 ? -13.244 7.479 7.646 1.00 92.12 113 VAL A C 1
ATOM 910 O O . VAL A 1 113 ? -13.057 8.502 6.990 1.00 92.12 113 VAL A O 1
ATOM 913 N N . GLU A 1 114 ? -13.114 6.263 7.106 1.00 94.06 114 GLU A N 1
ATOM 914 C CA . GLU A 1 114 ? -12.679 6.047 5.717 1.00 94.06 114 GLU A CA 1
ATOM 915 C C . GLU A 1 114 ? -13.678 6.620 4.705 1.00 94.06 114 GLU A C 1
ATOM 917 O O . GLU A 1 114 ? -13.285 7.157 3.671 1.00 94.06 114 GLU A O 1
ATOM 922 N N . GLU A 1 115 ? -14.975 6.608 5.018 1.00 94.25 115 GLU A N 1
ATOM 923 C CA . GLU A 1 115 ? -15.993 7.228 4.165 1.00 94.25 115 GLU A CA 1
ATOM 924 C C . GLU A 1 115 ? -15.918 8.764 4.213 1.00 94.25 115 GLU A C 1
ATOM 926 O O . GLU A 1 115 ? -16.028 9.432 3.179 1.00 94.25 115 GLU A O 1
ATOM 931 N N . CYS A 1 116 ? -15.645 9.345 5.385 1.00 94.19 116 CYS A N 1
ATOM 932 C CA . CYS A 1 116 ? -15.343 10.774 5.499 1.00 94.19 116 CYS A CA 1
ATOM 933 C C . CYS A 1 116 ? -14.072 11.133 4.709 1.00 94.19 116 CYS A C 1
ATOM 935 O O . CYS A 1 116 ? -14.050 12.122 3.972 1.00 94.19 116 CYS A O 1
ATOM 937 N N . TRP A 1 117 ? -13.025 10.310 4.808 1.00 94.62 117 TRP A N 1
ATOM 938 C CA . TRP A 1 117 ? -11.779 10.491 4.068 1.00 94.62 117 TRP A CA 1
ATOM 939 C C . TRP A 1 117 ? -11.987 10.395 2.554 1.00 94.62 117 TRP A C 1
ATOM 941 O O . TRP A 1 117 ? -11.494 11.242 1.809 1.00 94.62 117 TRP A O 1
ATOM 951 N N . ARG A 1 118 ? -12.787 9.431 2.085 1.00 94.81 118 ARG A N 1
ATOM 952 C CA . ARG A 1 118 ? -13.169 9.292 0.674 1.00 94.81 118 ARG A CA 1
ATOM 953 C C . ARG A 1 118 ? -13.825 10.567 0.144 1.00 94.81 118 ARG A C 1
ATOM 955 O O . ARG A 1 118 ? -13.471 11.020 -0.944 1.00 94.81 118 ARG A O 1
ATOM 962 N N . GLN A 1 119 ? -14.751 11.161 0.900 1.00 95.50 119 GLN A N 1
ATOM 963 C CA . GLN A 1 119 ? -15.402 12.422 0.525 1.00 95.50 119 GLN A CA 1
ATOM 964 C C . GLN A 1 119 ? -14.412 13.594 0.498 1.00 95.50 119 GLN A C 1
ATOM 966 O O . GLN A 1 119 ? -14.410 14.375 -0.456 1.00 95.50 119 GLN A O 1
ATOM 971 N N . LEU A 1 120 ? -13.525 13.688 1.493 1.00 95.06 120 LEU A N 1
ATOM 972 C CA . LEU A 1 120 ? -12.487 14.717 1.538 1.00 95.06 120 LEU A CA 1
ATOM 973 C C . LEU A 1 120 ? -11.532 14.609 0.342 1.00 95.06 120 LEU A C 1
ATOM 975 O O . LEU A 1 120 ? -11.269 15.601 -0.338 1.00 95.06 120 LEU A O 1
ATOM 979 N N . ASN A 1 121 ? -11.059 13.400 0.042 1.00 94.56 121 ASN A N 1
ATOM 980 C CA . ASN A 1 121 ? -10.190 13.133 -1.097 1.00 94.56 121 ASN A CA 1
ATOM 981 C C . ASN A 1 121 ? -10.911 13.369 -2.435 1.00 94.56 121 ASN A C 1
ATOM 983 O O . ASN A 1 121 ? -10.304 13.840 -3.387 1.00 94.56 121 ASN A O 1
ATOM 987 N N . GLN A 1 122 ? -12.220 13.125 -2.520 1.00 94.38 122 GLN A N 1
ATOM 988 C CA . GLN A 1 122 ? -13.009 13.477 -3.703 1.00 94.38 122 GLN A CA 1
ATOM 989 C C . GLN A 1 122 ? -13.110 15.000 -3.906 1.00 94.38 122 GLN A C 1
ATOM 991 O O . GLN A 1 122 ? -13.115 15.467 -5.044 1.00 94.38 122 GLN A O 1
ATOM 996 N N . ALA A 1 123 ? -13.183 15.778 -2.823 1.00 94.00 123 ALA A N 1
ATOM 997 C CA . ALA A 1 123 ? -13.270 17.238 -2.878 1.00 94.00 123 ALA A CA 1
ATOM 998 C C . ALA A 1 123 ? -11.911 17.928 -3.102 1.00 94.00 123 ALA A C 1
ATOM 1000 O O . ALA A 1 123 ? -11.848 19.008 -3.703 1.00 94.00 123 ALA A O 1
ATOM 1001 N N . LEU A 1 124 ? -10.829 17.340 -2.582 1.00 94.94 124 LEU A N 1
ATOM 1002 C CA . LEU A 1 124 ? -9.506 17.971 -2.524 1.00 94.94 124 LEU A CA 1
ATOM 1003 C C . LEU A 1 124 ? -8.411 17.253 -3.309 1.00 94.94 124 LEU A C 1
ATOM 1005 O O . LEU A 1 124 ? -7.358 17.844 -3.551 1.00 94.94 124 LEU A O 1
ATOM 1009 N N . GLY A 1 125 ? -8.643 16.008 -3.711 1.00 90.31 125 GLY A N 1
ATOM 1010 C CA . GLY A 1 125 ? -7.674 15.194 -4.428 1.00 90.31 125 GLY A CA 1
ATOM 1011 C C . GLY A 1 125 ? -7.199 15.880 -5.704 1.00 90.31 125 GLY A C 1
ATOM 1012 O O . GLY A 1 125 ? -7.976 16.507 -6.425 1.00 90.31 125 GLY A O 1
ATOM 1013 N N . ASN A 1 126 ? -5.899 15.763 -5.976 1.00 92.12 126 ASN A N 1
ATOM 1014 C CA . ASN A 1 126 ? -5.231 16.332 -7.152 1.00 92.12 126 ASN A CA 1
ATOM 1015 C C . ASN A 1 126 ? -5.317 17.865 -7.283 1.00 92.12 126 ASN A C 1
ATOM 1017 O O . ASN A 1 126 ? -5.073 18.403 -8.364 1.00 92.12 126 ASN A O 1
ATOM 1021 N N . ARG A 1 127 ? -5.641 18.590 -6.206 1.00 91.69 127 ARG A N 1
ATOM 1022 C CA . ARG A 1 127 ? -5.563 20.054 -6.191 1.00 91.69 127 ARG A CA 1
ATOM 1023 C C . ARG A 1 127 ? -4.150 20.502 -5.840 1.00 91.69 127 ARG A C 1
ATOM 1025 O O . ARG A 1 127 ? -3.567 20.037 -4.865 1.00 91.69 127 ARG A O 1
ATOM 1032 N N . LEU A 1 128 ? -3.627 21.434 -6.629 1.00 92.44 128 LEU A N 1
ATOM 1033 C CA . LEU A 1 128 ? -2.415 22.173 -6.302 1.00 92.44 128 LEU A CA 1
ATOM 1034 C C . LEU A 1 128 ? -2.795 23.402 -5.467 1.00 92.44 128 LEU A C 1
ATOM 1036 O O . LEU A 1 128 ? -3.794 24.060 -5.763 1.00 92.44 128 LEU A O 1
ATOM 1040 N N . PHE A 1 129 ? -1.999 23.692 -4.445 1.00 94.75 129 PHE A N 1
ATOM 1041 C CA . PHE A 1 129 ? -2.128 24.880 -3.606 1.00 94.75 129 PHE A CA 1
ATOM 1042 C C . PHE A 1 129 ? -0.837 25.685 -3.691 1.00 94.75 129 PHE A C 1
ATOM 1044 O O . PHE A 1 129 ? 0.250 25.105 -3.704 1.00 94.75 129 PHE A O 1
ATOM 1051 N N . ASP A 1 130 ? -0.962 27.007 -3.740 1.00 93.19 130 ASP A N 1
ATOM 1052 C CA . ASP A 1 130 ? 0.178 27.908 -3.917 1.00 93.19 130 ASP A CA 1
ATOM 1053 C C . ASP A 1 130 ? 0.865 28.211 -2.576 1.00 93.19 130 ASP A C 1
ATOM 1055 O O . ASP A 1 130 ? 2.039 28.588 -2.533 1.00 93.19 130 ASP A O 1
ATOM 1059 N N . THR A 1 131 ? 0.148 28.022 -1.462 1.00 95.50 131 THR A N 1
ATOM 1060 C CA . THR A 1 131 ? 0.648 28.265 -0.103 1.00 95.50 131 THR A CA 1
ATOM 1061 C C . THR A 1 131 ? 0.294 27.137 0.864 1.00 95.50 131 THR A C 1
ATOM 1063 O O . THR A 1 131 ? -0.626 26.357 0.636 1.00 95.50 131 THR A O 1
ATOM 1066 N N . LEU A 1 132 ? 1.021 27.059 1.985 1.00 91.06 132 LEU A N 1
ATOM 1067 C CA . LEU A 1 132 ? 0.800 26.045 3.026 1.00 91.06 132 LEU A CA 1
ATOM 1068 C C . LEU A 1 132 ? -0.497 26.255 3.830 1.00 91.06 132 LEU A C 1
ATOM 1070 O O . LEU A 1 132 ? -1.028 25.293 4.377 1.00 91.06 132 LEU A O 1
ATOM 1074 N N . ASP A 1 133 ? -1.040 27.474 3.872 1.00 95.31 133 ASP A N 1
ATOM 1075 C CA . ASP A 1 133 ? -2.272 27.776 4.620 1.00 95.31 133 ASP A CA 1
ATOM 1076 C C . ASP A 1 133 ? -3.544 27.412 3.837 1.00 95.31 133 ASP A C 1
ATOM 1078 O O . ASP A 1 133 ? -4.609 27.154 4.407 1.00 95.31 133 ASP A O 1
ATOM 1082 N N . GLU A 1 134 ? -3.459 27.421 2.508 1.00 95.62 134 GLU A N 1
ATOM 1083 C CA . GLU A 1 134 ? -4.554 27.064 1.608 1.00 95.62 134 GLU A CA 1
ATOM 1084 C C . GLU A 1 134 ? -5.087 25.636 1.790 1.00 95.62 134 GLU A C 1
ATOM 1086 O O . GLU A 1 134 ? -6.313 25.507 1.884 1.00 95.62 134 GLU A O 1
ATOM 1091 N N . PRO A 1 135 ? -4.261 24.573 1.894 1.00 94.12 135 PRO A N 1
ATOM 1092 C CA . PRO A 1 135 ? -4.771 23.225 2.114 1.00 94.12 135 PRO A CA 1
ATOM 1093 C C . PRO A 1 135 ? -5.505 23.105 3.450 1.00 94.12 135 PRO A C 1
ATOM 1095 O O . PRO A 1 135 ? -6.549 22.463 3.496 1.00 94.12 135 PRO A O 1
ATOM 1098 N N . GLN A 1 136 ? -5.045 23.773 4.517 1.00 95.06 136 GLN A N 1
ATOM 1099 C CA . GLN A 1 136 ? -5.757 23.771 5.799 1.00 95.06 136 GLN A CA 1
ATOM 1100 C C . GLN A 1 136 ? -7.141 24.421 5.670 1.00 95.06 136 GLN A C 1
ATOM 1102 O O . GLN A 1 136 ? -8.137 23.858 6.123 1.00 95.06 136 GLN A O 1
ATOM 1107 N N . LYS A 1 137 ? -7.230 25.592 5.026 1.00 95.69 137 LYS A N 1
ATOM 1108 C CA . LYS A 1 137 ? -8.515 26.278 4.796 1.00 95.69 137 LYS A CA 1
ATOM 1109 C C . LYS A 1 137 ? -9.449 25.453 3.915 1.00 95.69 137 LYS A C 1
ATOM 1111 O O . LYS A 1 137 ? -10.638 25.359 4.212 1.00 95.69 137 LYS A O 1
ATOM 1116 N N . ALA A 1 138 ? -8.919 24.853 2.852 1.00 95.38 138 ALA A N 1
ATOM 1117 C CA . ALA A 1 138 ? -9.682 24.010 1.942 1.00 95.38 138 ALA A CA 1
ATOM 1118 C C . ALA A 1 138 ? -10.177 22.730 2.631 1.00 95.38 138 ALA A C 1
ATOM 1120 O O . ALA A 1 138 ? -11.333 22.361 2.442 1.00 95.38 138 ALA A O 1
ATOM 1121 N N . ALA A 1 139 ? -9.346 22.106 3.472 1.00 94.50 139 ALA A N 1
ATOM 1122 C CA . ALA A 1 139 ? -9.724 20.970 4.306 1.00 94.50 139 ALA A CA 1
ATOM 1123 C C . ALA A 1 139 ? -10.842 21.332 5.280 1.00 94.50 139 ALA A C 1
ATOM 1125 O O . ALA A 1 139 ? -11.863 20.656 5.295 1.00 94.50 139 ALA A O 1
ATOM 1126 N N . LEU A 1 140 ? -10.706 22.427 6.033 1.00 95.69 140 LEU A N 1
ATOM 1127 C CA . LEU A 1 140 ? -11.744 22.872 6.969 1.00 95.69 140 LEU A CA 1
ATOM 1128 C C . LEU A 1 140 ? -13.072 23.186 6.270 1.00 95.69 140 LEU A C 1
ATOM 1130 O O . LEU A 1 140 ? -14.126 22.827 6.788 1.00 95.69 140 LEU A O 1
ATOM 1134 N N . ALA A 1 141 ? -13.029 23.820 5.095 1.00 95.31 141 ALA A N 1
ATOM 1135 C CA . ALA A 1 141 ? -14.228 24.068 4.300 1.00 95.31 141 ALA A CA 1
ATOM 1136 C C . ALA A 1 141 ? -14.871 22.754 3.825 1.00 95.31 141 ALA A C 1
ATOM 1138 O O . ALA A 1 141 ? -16.058 22.546 4.049 1.00 95.31 141 ALA A O 1
ATOM 1139 N N . ALA A 1 142 ? -14.082 21.845 3.243 1.00 95.25 142 ALA A N 1
ATOM 1140 C CA . ALA A 1 142 ? -14.573 20.564 2.743 1.00 95.25 142 ALA A CA 1
ATOM 1141 C C . ALA A 1 142 ? -15.128 19.671 3.863 1.00 95.25 142 ALA A C 1
ATOM 1143 O O . ALA A 1 142 ? -16.161 19.042 3.671 1.00 95.25 142 ALA A O 1
ATOM 1144 N N . LEU A 1 143 ? -14.496 19.659 5.042 1.00 94.62 143 LEU A N 1
ATOM 1145 C CA . LEU A 1 143 ? -14.994 18.957 6.230 1.00 94.62 143 LEU A CA 1
ATOM 1146 C C . LEU A 1 143 ? -16.398 19.435 6.634 1.00 94.62 143 LEU A C 1
ATOM 1148 O O . LEU A 1 143 ? -17.193 18.627 7.104 1.00 94.62 143 LEU A O 1
ATOM 1152 N N . GLY A 1 144 ? -16.716 20.718 6.429 1.00 94.38 144 GLY A N 1
ATOM 1153 C CA . GLY A 1 144 ? -18.055 21.265 6.672 1.00 94.38 144 GLY A CA 1
ATOM 1154 C C . GLY A 1 144 ? -19.132 20.737 5.716 1.00 94.38 144 GLY A C 1
ATOM 1155 O O . GLY A 1 144 ? -20.307 20.737 6.077 1.00 94.38 144 GLY A O 1
ATOM 1156 N N . ASP A 1 145 ? -18.732 20.257 4.536 1.00 95.00 145 ASP A N 1
ATOM 1157 C CA . ASP A 1 145 ? -19.625 19.728 3.498 1.00 95.00 145 ASP A CA 1
ATOM 1158 C C . ASP A 1 145 ? -19.726 18.190 3.508 1.00 95.00 145 ASP A C 1
ATOM 1160 O O . ASP A 1 145 ? -20.573 17.620 2.809 1.00 95.00 145 ASP A O 1
ATOM 1164 N N . ILE A 1 146 ? -18.879 17.503 4.286 1.00 95.00 146 ILE A N 1
ATOM 1165 C CA . ILE A 1 14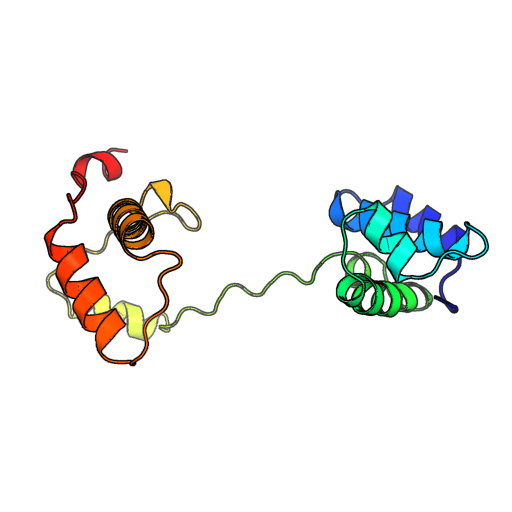6 ? -18.925 16.044 4.427 1.00 95.00 146 ILE A CA 1
ATOM 1166 C C . ILE A 1 146 ? -20.270 15.630 5.018 1.00 95.00 146 ILE A C 1
ATOM 1168 O O . ILE A 1 146 ? -20.795 16.252 5.939 1.00 95.00 146 ILE A O 1
ATOM 1172 N N . LYS A 1 147 ? -20.809 14.525 4.503 1.00 94.19 147 LYS A N 1
ATOM 1173 C CA . LYS A 1 147 ? -21.962 13.827 5.072 1.00 94.19 147 LYS A CA 1
ATOM 1174 C C . LYS A 1 147 ? -21.431 12.644 5.875 1.00 94.19 147 LYS A C 1
ATOM 1176 O O . LYS A 1 147 ? -21.076 11.639 5.251 1.00 94.19 147 LYS A O 1
ATOM 1181 N N . PRO A 1 148 ? -21.330 12.749 7.214 1.00 92.31 148 PRO A N 1
ATOM 1182 C CA . PRO A 1 148 ? -20.821 11.653 8.020 1.00 92.31 148 PRO A CA 1
ATOM 1183 C C . PRO A 1 148 ? -21.714 10.423 7.836 1.00 92.31 148 PRO A C 1
ATOM 1185 O O . PRO A 1 148 ? -22.943 10.575 7.815 1.00 92.31 148 PRO A O 1
ATOM 1188 N N . PRO A 1 149 ? -21.136 9.223 7.682 1.00 91.12 149 PRO A N 1
ATOM 1189 C CA . PRO A 1 149 ? -21.933 8.012 7.647 1.00 91.12 149 PRO A CA 1
ATOM 1190 C C . PRO A 1 149 ? -22.585 7.760 9.011 1.00 91.12 149 PRO A C 1
ATOM 1192 O O . PRO A 1 149 ? -22.086 8.195 10.052 1.00 91.12 149 PRO A O 1
ATOM 1195 N N . ASP A 1 150 ? -23.689 7.013 9.011 1.00 90.19 150 ASP A N 1
ATOM 1196 C CA . ASP A 1 150 ? -24.233 6.482 10.256 1.00 90.19 150 ASP A CA 1
ATOM 1197 C C . ASP A 1 150 ? -23.292 5.396 10.789 1.00 90.19 150 ASP A C 1
ATOM 1199 O O . ASP A 1 150 ? -23.179 4.318 10.199 1.00 90.19 150 ASP A O 1
ATOM 1203 N N . VAL A 1 151 ? -22.634 5.691 11.912 1.00 85.00 151 VAL A N 1
ATOM 1204 C CA . VAL A 1 151 ? -21.664 4.814 12.578 1.00 85.00 151 VAL A CA 1
ATOM 1205 C C . VAL A 1 151 ? -22.273 3.451 12.907 1.00 85.00 151 VAL A C 1
ATOM 1207 O O . VAL A 1 151 ? -21.572 2.444 12.836 1.00 85.00 151 VAL A O 1
ATOM 1210 N N . PHE A 1 152 ? -23.580 3.372 13.177 1.00 85.25 152 PHE A N 1
ATOM 1211 C CA . PHE A 1 152 ? -24.231 2.090 13.445 1.00 85.25 152 PHE A CA 1
ATOM 1212 C C . PHE A 1 152 ? -24.150 1.129 12.256 1.00 85.25 152 PHE A C 1
ATOM 1214 O O . PHE A 1 152 ? -24.070 -0.075 12.462 1.00 85.25 152 PHE A O 1
ATOM 1221 N N . THR A 1 153 ? -24.056 1.633 11.025 1.00 84.12 153 THR A N 1
ATOM 1222 C CA . THR A 1 153 ? -23.862 0.803 9.820 1.00 84.12 153 THR A CA 1
ATOM 1223 C C . THR A 1 153 ? -22.564 -0.017 9.867 1.00 84.12 153 THR A C 1
ATOM 1225 O O . THR A 1 153 ? -22.472 -1.042 9.200 1.00 84.12 153 THR A O 1
ATOM 1228 N N . TYR A 1 154 ? -21.581 0.412 10.665 1.00 80.81 154 TYR A N 1
ATOM 1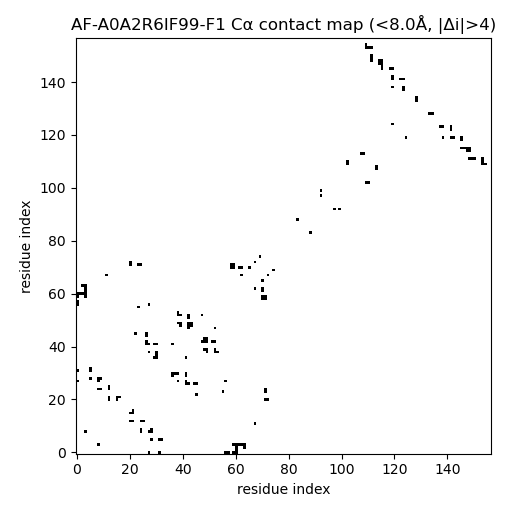229 C CA . TYR A 1 154 ? -20.244 -0.182 10.765 1.00 80.81 154 TYR A CA 1
ATOM 1230 C C . TYR A 1 154 ? -20.037 -0.993 12.053 1.00 80.81 154 TYR A C 1
ATOM 1232 O O . TYR A 1 154 ? -19.086 -1.762 12.143 1.00 80.81 154 TYR A O 1
ATOM 1240 N N . LEU A 1 155 ? -20.917 -0.829 13.049 1.00 72.69 155 LEU A N 1
ATOM 1241 C CA . LEU A 1 155 ? -20.792 -1.456 14.372 1.00 72.69 155 LEU A CA 1
ATOM 1242 C C . LEU A 1 155 ? -21.707 -2.675 14.581 1.00 72.69 155 LEU A C 1
ATOM 1244 O O . LEU A 1 155 ? -21.601 -3.330 15.615 1.00 72.69 155 LEU A O 1
ATOM 1248 N N . TYR A 1 156 ? -22.599 -2.998 13.638 1.00 56.94 156 TYR A N 1
ATOM 1249 C CA . TYR A 1 156 ? -23.402 -4.225 13.705 1.00 56.94 156 TYR A CA 1
ATOM 1250 C C . TYR A 1 156 ? -22.621 -5.432 13.153 1.00 56.94 156 TYR A C 1
ATOM 1252 O O . TYR A 1 156 ? -22.679 -5.723 11.957 1.00 56.94 156 TYR A O 1
ATOM 1260 N N . LEU A 1 157 ? -21.943 -6.145 14.059 1.00 51.19 157 LEU A N 1
ATOM 1261 C CA . LEU A 1 157 ? -21.687 -7.590 13.986 1.00 51.19 157 LEU A CA 1
ATOM 1262 C C . LEU A 1 157 ? -22.552 -8.305 15.030 1.00 51.19 157 LEU A C 1
ATOM 1264 O O . LEU A 1 157 ? -22.607 -7.814 16.180 1.00 51.19 157 LEU A O 1
#

Nearest PDB structures (foldseek):
  8cwr-assembly1_B  TM=5.688E-01  e=8.146E+00  Mycobacterium tuberculosis H37Rv

pLDDT: mean 90.06, std 8.28, range [51.19, 97.06]

Secondary structure (DSSP, 8-state):
--SS-HHHHHHHHTT--SHHHHHHHHHHHHHHHSTT--HHHHHHTTT--HHHHHHHHHHHGGGGTS-HHHHTSPPPPPPPPPSS-HHHHHHHHHH-SS---PPPTT-GGG-HHHHHHHHHHHHHTT---SSSHHHHHHHHHHHHH-----THHHH--

Mean predicted aligned error: 12.71 Å

Radius of gyration: 24.37 Å; Cα contacts (8 Å, |Δi|>4): 107; chains: 1; bounding box: 52×53×59 Å

Solvent-accessible surface area (backbone atoms only — not comparable to full-atom values): 9695 Å² total; per-residue (Å²): 122,79,73,40,52,68,69,57,46,53,55,52,55,74,69,60,90,48,70,66,43,45,51,55,43,50,28,53,44,45,35,76,70,43,85,96,49,45,60,41,58,26,21,44,80,72,77,39,49,50,71,52,28,60,53,50,46,64,40,48,35,44,54,63,84,44,63,57,76,78,48,57,46,78,77,81,73,73,73,79,75,68,96,53,55,74,68,60,47,50,54,53,54,72,75,41,100,61,89,86,82,85,74,66,86,94,46,63,91,56,40,61,63,51,59,45,48,51,50,45,44,70,74,52,58,95,63,86,67,98,49,84,63,51,56,57,53,51,48,57,54,47,61,72,70,56,76,74,68,67,59,67,82,52,66,75,126

Foldseek 3Di:
DPQDDLVLLVVVLVVDDDPQLNLLSQLLNCCVPDPPDDLQNSQVVVPHGPVCSVVLVVLVSCSNPDDVVVRSDDDDDPDDPPPDDPVRVVVVCVPDPDDDDDDDPPCCVLPLVVLQVVQLCVQCPPDDDPDPVVVVVSSVVSSVVGDRDDNVVNPDD